Protein AF-D5T595-F1 (afdb_monomer)

Organism: Leuconostoc kimchii (strain IMSNU 11154 / KCTC 2386 / IH25) (NCBI:txid762051)

Structure (mmCIF, N/CA/C/O backbone):
data_AF-D5T595-F1
#
_entry.id   AF-D5T595-F1
#
loop_
_atom_site.group_PDB
_atom_site.id
_atom_site.type_symbol
_atom_site.label_atom_id
_atom_site.label_alt_id
_atom_site.label_comp_id
_atom_site.label_asym_id
_atom_site.label_entity_id
_atom_site.label_seq_id
_atom_site.pdbx_PDB_ins_code
_atom_site.Cartn_x
_atom_site.Cartn_y
_atom_site.Cartn_z
_atom_site.occupancy
_atom_site.B_iso_or_equiv
_atom_site.auth_seq_id
_atom_site.auth_comp_id
_atom_site.auth_asym_id
_atom_site.auth_atom_id
_atom_site.pdbx_PDB_model_num
ATOM 1 N N . MET A 1 1 ? 3.412 -6.897 -12.393 1.00 92.44 1 MET A N 1
ATOM 2 C CA . MET A 1 1 ? 2.866 -5.524 -12.384 1.00 92.44 1 MET A CA 1
ATOM 3 C C . MET A 1 1 ? 2.071 -5.249 -11.108 1.00 92.44 1 MET A C 1
ATOM 5 O O . MET A 1 1 ? 2.656 -4.650 -10.224 1.00 92.44 1 MET A O 1
ATOM 9 N N . TYR A 1 2 ? 0.830 -5.738 -10.934 1.00 97.31 2 TYR A N 1
ATOM 10 C CA . TYR A 1 2 ? -0.011 -5.369 -9.772 1.00 97.31 2 TYR A CA 1
ATOM 11 C C . TYR A 1 2 ? 0.643 -5.654 -8.405 1.00 97.31 2 TYR A C 1
ATOM 13 O O . TYR A 1 2 ? 0.833 -4.734 -7.618 1.00 97.31 2 TYR A O 1
ATOM 21 N N . TYR A 1 3 ? 1.091 -6.890 -8.158 1.00 97.12 3 TYR A N 1
ATOM 22 C CA . TYR A 1 3 ? 1.728 -7.246 -6.880 1.00 97.12 3 TYR A CA 1
ATOM 23 C C . TYR A 1 3 ? 3.085 -6.573 -6.655 1.00 97.12 3 TYR A C 1
ATOM 25 O O . TYR A 1 3 ? 3.414 -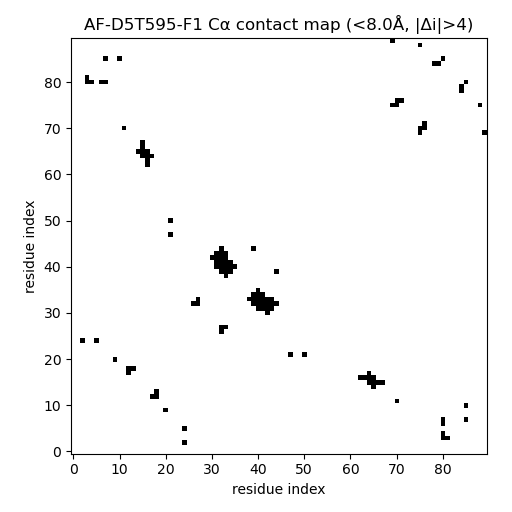6.215 -5.536 1.00 97.12 3 TYR A O 1
ATOM 33 N N . GLN A 1 4 ? 3.830 -6.285 -7.722 1.00 97.69 4 GLN A N 1
ATOM 34 C CA . GLN A 1 4 ? 5.073 -5.520 -7.599 1.00 97.69 4 GLN A CA 1
ATOM 35 C C . GLN A 1 4 ? 4.794 -4.067 -7.177 1.00 97.69 4 GLN A C 1
ATOM 37 O O . GLN A 1 4 ? 5.548 -3.490 -6.399 1.00 97.69 4 GLN A O 1
ATOM 42 N N . SER A 1 5 ? 3.691 -3.471 -7.640 1.00 98.00 5 SER A N 1
ATOM 43 C CA . SER A 1 5 ? 3.245 -2.160 -7.157 1.00 98.00 5 SER A CA 1
ATOM 44 C C . SER A 1 5 ? 2.819 -2.209 -5.686 1.00 98.00 5 SER A C 1
ATOM 46 O O . SER A 1 5 ? 3.141 -1.291 -4.934 1.00 98.00 5 SER A O 1
ATOM 48 N N . VAL A 1 6 ? 2.154 -3.288 -5.254 1.00 98.50 6 VAL A N 1
ATOM 49 C CA . VAL A 1 6 ? 1.825 -3.529 -3.836 1.00 98.50 6 VAL A CA 1
ATOM 50 C C . VAL A 1 6 ? 3.101 -3.610 -2.994 1.00 98.50 6 VAL A C 1
ATOM 52 O O . VAL A 1 6 ? 3.215 -2.911 -1.988 1.00 98.50 6 VAL A O 1
ATOM 55 N N . ASP A 1 7 ? 4.099 -4.375 -3.440 1.00 98.38 7 ASP A N 1
ATOM 56 C CA . ASP A 1 7 ? 5.399 -4.483 -2.769 1.00 98.38 7 ASP A CA 1
ATOM 57 C C . ASP A 1 7 ? 6.127 -3.134 -2.702 1.00 98.38 7 ASP A C 1
ATOM 59 O O . ASP A 1 7 ? 6.704 -2.796 -1.667 1.00 98.38 7 ASP A O 1
ATOM 63 N N . LYS A 1 8 ? 6.044 -2.317 -3.762 1.00 98.56 8 LYS A N 1
ATOM 64 C CA . LYS A 1 8 ? 6.601 -0.954 -3.792 1.00 98.56 8 LYS A CA 1
ATOM 65 C C . LYS A 1 8 ? 5.985 -0.071 -2.704 1.00 98.56 8 LYS A C 1
ATOM 67 O O . LYS A 1 8 ? 6.711 0.553 -1.933 1.00 98.56 8 LYS A O 1
ATOM 72 N N . VAL A 1 9 ? 4.655 -0.059 -2.594 1.00 98.56 9 VAL A N 1
ATOM 73 C CA . VAL A 1 9 ? 3.941 0.701 -1.553 1.00 98.56 9 VAL A CA 1
ATOM 74 C C . VAL A 1 9 ? 4.302 0.181 -0.156 1.00 98.56 9 VAL A C 1
ATOM 76 O O . VAL A 1 9 ? 4.632 0.967 0.732 1.00 98.56 9 VAL A O 1
ATOM 79 N N . LYS A 1 10 ? 4.322 -1.143 0.041 1.00 98.56 10 LYS A N 1
ATOM 80 C CA . LYS A 1 10 ? 4.676 -1.764 1.330 1.00 98.56 10 LYS A CA 1
ATOM 81 C C . LYS A 1 10 ? 6.117 -1.477 1.740 1.00 98.56 10 LYS A C 1
ATOM 83 O O . LYS A 1 10 ? 6.356 -1.216 2.917 1.00 98.56 10 LYS A O 1
ATOM 88 N N . LYS A 1 11 ? 7.067 -1.463 0.800 1.00 98.00 11 LYS A N 1
ATOM 89 C CA . LYS A 1 11 ? 8.460 -1.060 1.048 1.00 98.00 11 LYS A CA 1
ATOM 90 C C . LYS A 1 11 ? 8.526 0.373 1.580 1.00 98.00 11 LYS A C 1
ATOM 92 O O . LYS A 1 11 ? 9.164 0.589 2.607 1.00 98.00 11 LYS A O 1
ATOM 97 N N . GLN A 1 12 ? 7.831 1.317 0.938 1.00 98.56 12 GLN A N 1
ATOM 98 C CA . GLN A 1 12 ? 7.810 2.719 1.369 1.00 98.56 12 GLN A CA 1
ATOM 99 C C . GLN A 1 12 ? 7.213 2.909 2.764 1.00 98.56 12 GLN A C 1
ATOM 101 O O . GLN A 1 12 ? 7.722 3.706 3.554 1.00 98.56 12 GLN A O 1
ATOM 106 N N . LEU A 1 13 ? 6.142 2.182 3.074 1.00 98.44 13 LEU A N 1
ATOM 107 C CA . LEU A 1 13 ? 5.491 2.238 4.380 1.00 98.44 13 LEU A CA 1
ATOM 108 C C . LEU A 1 13 ? 6.377 1.620 5.472 1.00 98.44 13 LEU A C 1
ATOM 110 O O . LEU A 1 13 ? 6.753 2.289 6.438 1.00 98.44 13 LEU A O 1
ATOM 114 N N . THR A 1 14 ? 6.764 0.358 5.296 1.00 97.44 14 THR A N 1
ATOM 115 C CA . THR A 1 14 ? 7.458 -0.413 6.339 1.00 97.44 14 THR A CA 1
ATOM 116 C C . THR A 1 14 ? 8.868 0.105 6.616 1.00 97.44 14 THR A C 1
ATOM 118 O O . THR A 1 14 ? 9.283 0.122 7.774 1.00 97.44 14 THR A O 1
ATOM 121 N N . SER A 1 15 ? 9.590 0.634 5.616 1.00 97.19 15 SER A N 1
ATOM 122 C CA . SER A 1 15 ? 10.925 1.210 5.850 1.00 97.19 15 SER A CA 1
ATOM 123 C C . SER A 1 15 ? 10.902 2.478 6.709 1.00 97.19 15 SER A C 1
ATOM 125 O O . SER A 1 15 ? 11.949 2.888 7.198 1.00 97.19 15 SER A O 1
ATOM 127 N N . GLN A 1 16 ? 9.742 3.125 6.852 1.00 97.88 16 GLN A N 1
ATOM 128 C CA . GLN A 1 16 ? 9.576 4.363 7.618 1.00 97.88 16 GLN A CA 1
ATOM 129 C C . GLN A 1 16 ? 8.831 4.144 8.942 1.00 97.88 16 GLN A C 1
ATOM 131 O O . GLN A 1 16 ? 8.598 5.105 9.671 1.00 97.88 16 GLN A O 1
ATOM 136 N N . GLY A 1 17 ? 8.477 2.896 9.272 1.00 97.06 17 GLY A N 1
ATOM 137 C CA . GLY A 1 17 ? 7.787 2.525 10.512 1.00 97.06 17 GLY A CA 1
ATOM 138 C C . GLY A 1 17 ? 6.271 2.334 10.386 1.00 97.06 17 GLY A C 1
ATOM 139 O O . GLY A 1 17 ? 5.628 1.977 11.370 1.00 97.06 17 GLY A O 1
ATOM 140 N N . PHE A 1 18 ? 5.678 2.506 9.199 1.00 97.50 18 PHE A N 1
ATOM 141 C CA . PHE A 1 18 ? 4.251 2.247 8.972 1.00 97.50 18 PHE A CA 1
ATOM 142 C C . PHE A 1 18 ? 4.002 0.742 8.775 1.00 97.50 18 PHE A C 1
ATOM 144 O O . PHE A 1 18 ? 3.910 0.249 7.652 1.00 97.50 18 PHE A O 1
ATOM 151 N N . ASN A 1 19 ? 3.917 0.000 9.883 1.00 96.00 19 ASN A N 1
ATOM 152 C CA . ASN A 1 19 ? 3.860 -1.470 9.873 1.00 96.00 19 ASN A CA 1
ATOM 153 C C . ASN A 1 19 ? 2.440 -2.062 9.962 1.00 96.00 19 ASN A C 1
ATOM 155 O O . ASN A 1 19 ? 2.260 -3.264 9.773 1.00 96.00 19 ASN A O 1
ATOM 159 N N . HIS A 1 20 ? 1.421 -1.244 10.229 1.00 95.75 20 HIS A N 1
ATOM 160 C CA . HIS A 1 20 ? 0.028 -1.692 10.314 1.00 95.75 20 HIS A CA 1
ATOM 161 C C . HIS A 1 20 ? -0.639 -1.670 8.930 1.00 95.75 20 HIS A C 1
ATOM 163 O O . HIS A 1 20 ? -1.320 -0.711 8.577 1.00 95.75 20 HIS A O 1
ATOM 169 N N . ILE A 1 21 ? -0.424 -2.725 8.136 1.00 97.88 21 ILE A N 1
ATOM 170 C CA . ILE A 1 21 ? -0.939 -2.843 6.763 1.00 97.88 21 ILE A CA 1
ATOM 171 C C . ILE A 1 21 ? -1.859 -4.065 6.656 1.00 97.88 21 ILE A C 1
ATOM 173 O O . ILE A 1 21 ? -1.396 -5.202 6.735 1.00 97.88 21 ILE A O 1
ATOM 177 N N . ALA A 1 22 ? -3.153 -3.833 6.427 1.00 98.06 22 ALA A N 1
ATOM 178 C CA . ALA A 1 22 ? -4.089 -4.872 6.002 1.00 98.06 22 ALA A CA 1
ATOM 179 C C . ALA A 1 22 ? -4.022 -5.016 4.471 1.00 98.06 22 ALA A C 1
ATOM 181 O O . ALA A 1 22 ? -4.631 -4.243 3.733 1.00 98.06 22 ALA A O 1
ATOM 182 N N . ASP A 1 23 ? -3.228 -5.971 3.990 1.00 98.38 23 ASP A N 1
ATOM 183 C CA . ASP A 1 23 ? -3.028 -6.212 2.558 1.00 98.38 23 ASP A CA 1
ATOM 184 C C . ASP A 1 23 ? -4.102 -7.158 1.999 1.00 98.38 23 ASP A C 1
ATOM 186 O O . ASP A 1 23 ? -4.052 -8.372 2.198 1.00 98.38 23 ASP A O 1
ATOM 190 N N . LEU A 1 24 ? -5.075 -6.587 1.284 1.00 98.19 24 LEU A N 1
ATOM 191 C CA . LEU A 1 24 ? -6.190 -7.313 0.660 1.00 98.19 24 LEU A CA 1
ATOM 192 C C . LEU A 1 24 ? -5.991 -7.520 -0.855 1.00 98.19 24 LEU A C 1
ATOM 194 O O . LEU A 1 24 ? -6.899 -7.979 -1.547 1.00 98.19 24 LEU A O 1
ATOM 198 N N . SER A 1 25 ? -4.807 -7.205 -1.393 1.00 98.12 25 SER A N 1
ATOM 199 C CA . SER A 1 25 ? -4.531 -7.186 -2.841 1.00 98.12 25 SER A CA 1
ATOM 200 C C . SER A 1 25 ? -4.694 -8.545 -3.542 1.00 98.12 25 SER A C 1
ATOM 202 O O . SER A 1 25 ? -4.904 -8.609 -4.754 1.00 98.12 25 SER A O 1
ATOM 204 N N . HIS A 1 26 ? -4.637 -9.645 -2.790 1.00 97.81 26 HIS A N 1
ATOM 205 C CA . HIS A 1 26 ? -4.817 -11.010 -3.291 1.00 97.81 26 HIS A CA 1
ATOM 206 C C . HIS A 1 26 ? -6.257 -11.539 -3.166 1.00 97.81 26 HIS A C 1
ATOM 208 O O . HIS A 1 26 ? -6.500 -12.698 -3.490 1.00 97.81 26 HIS A O 1
ATOM 214 N N . GLN A 1 27 ? -7.212 -10.722 -2.709 1.00 97.50 27 GLN A N 1
ATOM 215 C CA . GLN A 1 27 ? -8.587 -11.163 -2.421 1.00 97.50 27 GLN A CA 1
ATOM 216 C C . GLN A 1 27 ? -9.605 -10.782 -3.509 1.00 97.50 27 GLN A C 1
ATOM 218 O O . GLN A 1 27 ? -10.787 -11.093 -3.390 1.00 97.50 27 GLN A O 1
ATOM 223 N N . GLY A 1 28 ? -9.160 -10.181 -4.619 1.00 94.69 28 GLY A N 1
ATOM 224 C CA . GLY A 1 28 ? -10.043 -9.742 -5.709 1.00 94.69 28 GLY A CA 1
ATOM 225 C C . GLY A 1 28 ? -10.800 -10.863 -6.441 1.00 94.69 28 GLY A C 1
ATOM 226 O O . GLY A 1 28 ? -11.766 -10.582 -7.140 1.00 94.69 28 GLY A O 1
ATOM 227 N N . ASN A 1 29 ? -10.394 -12.128 -6.283 1.00 95.44 29 ASN A N 1
ATOM 228 C CA . ASN A 1 29 ? -11.086 -13.292 -6.853 1.00 95.44 29 ASN A CA 1
ATOM 229 C C . ASN A 1 29 ? -12.152 -13.896 -5.919 1.00 95.44 29 ASN A C 1
ATOM 231 O O . ASN A 1 29 ? -12.782 -14.890 -6.279 1.00 95.44 29 ASN A O 1
ATOM 235 N N . GLN A 1 30 ? -12.330 -13.348 -4.716 1.00 97.88 30 GLN A N 1
ATOM 236 C CA . GLN A 1 30 ? -13.312 -13.843 -3.762 1.00 97.88 30 GLN A CA 1
ATOM 237 C C . GLN A 1 30 ? -14.710 -13.313 -4.108 1.00 97.88 30 GLN A C 1
ATOM 239 O O . GLN A 1 30 ? -14.902 -12.126 -4.383 1.00 97.88 30 GLN A O 1
ATOM 244 N N . ASN A 1 31 ? -15.712 -14.195 -4.069 1.00 98.06 31 ASN A N 1
ATOM 245 C CA . ASN A 1 31 ? -17.095 -13.823 -4.364 1.00 98.06 31 ASN A CA 1
ATOM 246 C C . ASN A 1 31 ? -17.569 -12.688 -3.446 1.00 98.06 31 ASN A C 1
ATOM 248 O O . ASN A 1 31 ? -17.403 -12.756 -2.225 1.00 98.06 31 ASN A O 1
ATOM 252 N N . TYR A 1 32 ? -18.187 -11.665 -4.045 1.00 98.06 32 TYR A N 1
ATOM 253 C CA . TYR A 1 32 ? -18.747 -10.490 -3.360 1.00 98.06 32 TYR A CA 1
ATOM 254 C C . TYR A 1 32 ? -17.728 -9.663 -2.558 1.00 98.06 32 TYR A C 1
ATOM 256 O O . TYR A 1 32 ? -18.116 -8.841 -1.726 1.00 98.06 32 TYR A O 1
ATOM 264 N N . PHE A 1 33 ? -16.427 -9.881 -2.778 1.00 98.62 33 PHE A N 1
ATOM 265 C CA . PHE A 1 33 ? -15.365 -9.144 -2.097 1.00 98.62 33 PHE A CA 1
ATOM 266 C C . PHE A 1 33 ? -15.212 -7.728 -2.642 1.00 98.62 33 PHE A C 1
ATOM 268 O O . PHE A 1 33 ? -15.030 -6.781 -1.880 1.00 98.62 33 PHE A O 1
ATOM 275 N N . MET A 1 34 ? -15.363 -7.583 -3.955 1.00 98.44 34 MET A N 1
ATOM 276 C CA . MET A 1 34 ? -15.376 -6.304 -4.651 1.00 98.44 34 MET A CA 1
ATOM 277 C C . MET A 1 34 ? -16.816 -5.924 -5.009 1.00 98.44 34 MET A C 1
ATOM 279 O O . MET A 1 34 ? -17.622 -6.789 -5.357 1.00 98.44 34 MET A O 1
ATOM 283 N N . GLN A 1 35 ? -17.137 -4.636 -4.907 1.00 98.12 35 GLN A N 1
ATOM 284 C CA . GLN A 1 35 ? -18.412 -4.070 -5.356 1.00 98.12 35 GLN A CA 1
ATOM 285 C C . GLN A 1 35 ? -18.446 -3.985 -6.884 1.00 98.12 35 GLN A C 1
ATOM 287 O O . GLN A 1 35 ? -19.472 -4.225 -7.516 1.00 98.12 35 GLN A O 1
ATOM 292 N N . ASP A 1 36 ? -17.305 -3.617 -7.458 1.00 97.38 36 ASP A N 1
ATOM 293 C CA . ASP A 1 36 ? -17.075 -3.429 -8.882 1.00 97.38 36 ASP A CA 1
ATOM 294 C C . ASP A 1 36 ? -15.614 -3.777 -9.216 1.00 97.38 36 ASP A C 1
ATOM 296 O O . ASP A 1 36 ? -14.973 -4.561 -8.520 1.00 97.38 36 ASP A O 1
ATOM 300 N N . THR A 1 37 ? -15.068 -3.230 -10.299 1.00 97.50 37 THR A N 1
ATOM 301 C CA . THR A 1 37 ? -13.718 -3.550 -10.772 1.00 97.50 37 THR A CA 1
ATOM 302 C C . THR A 1 37 ? -12.587 -3.138 -9.826 1.00 97.50 37 THR A C 1
ATOM 304 O O . THR A 1 37 ? -11.493 -3.683 -9.959 1.00 97.50 37 THR A O 1
ATOM 307 N N . ILE A 1 38 ? -12.796 -2.169 -8.924 1.00 97.69 38 ILE A N 1
ATOM 308 C CA . ILE A 1 38 ? -11.715 -1.605 -8.090 1.00 97.69 38 ILE A CA 1
ATOM 309 C C . ILE A 1 38 ? -12.114 -1.286 -6.642 1.00 97.69 38 ILE A C 1
ATOM 311 O O . ILE A 1 38 ? -11.226 -1.158 -5.800 1.00 97.69 38 ILE A O 1
ATOM 315 N N . HIS A 1 39 ? -13.405 -1.172 -6.319 1.00 98.50 39 HIS A N 1
ATOM 316 C CA . HIS A 1 39 ? -13.859 -0.834 -4.967 1.00 98.50 39 HIS A CA 1
ATOM 317 C C . HIS A 1 39 ? -14.190 -2.081 -4.136 1.00 98.50 39 HIS A C 1
ATOM 319 O O . HIS A 1 39 ? -14.815 -3.022 -4.630 1.00 98.50 39 HIS A O 1
ATOM 325 N N . LEU A 1 40 ? -13.826 -2.070 -2.847 1.00 98.44 40 LEU A N 1
ATOM 326 C CA . LEU A 1 40 ? -14.271 -3.084 -1.883 1.00 98.44 40 LEU A CA 1
ATOM 327 C C . LEU A 1 40 ? -15.806 -3.108 -1.798 1.00 98.44 40 LEU A C 1
ATOM 329 O O . LEU A 1 40 ? -16.455 -2.065 -1.717 1.00 98.44 40 LEU A O 1
ATOM 333 N N . GLY A 1 41 ? -16.369 -4.313 -1.810 1.00 98.00 41 GLY A N 1
ATOM 334 C CA . GLY A 1 41 ? -17.798 -4.589 -1.680 1.00 98.00 41 GLY A CA 1
ATOM 335 C C . GLY A 1 41 ? -18.129 -5.278 -0.365 1.00 98.00 41 GLY A C 1
ATOM 336 O O . GLY A 1 41 ? -17.401 -5.150 0.615 1.00 98.00 41 GLY A O 1
ATOM 337 N N . TRP A 1 42 ? -19.240 -6.011 -0.336 1.00 97.81 42 TRP A N 1
ATOM 338 C CA . TRP A 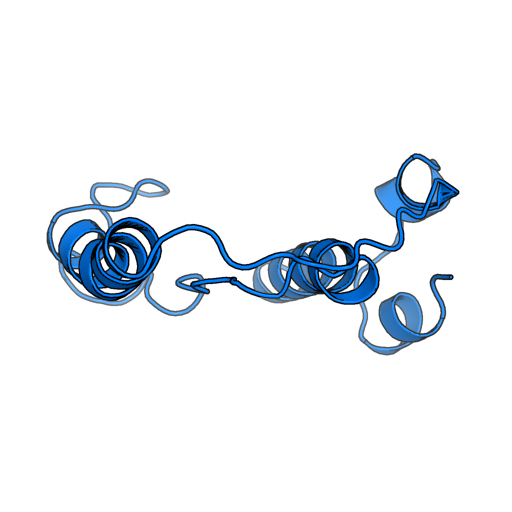1 42 ? -19.816 -6.570 0.891 1.00 97.81 42 TRP A CA 1
ATOM 339 C C . TRP A 1 42 ? -18.827 -7.394 1.722 1.00 97.81 42 TRP A C 1
ATOM 341 O O . TRP A 1 42 ? -18.532 -7.034 2.861 1.00 97.81 42 TRP A O 1
ATOM 351 N N . ASN A 1 43 ? -18.270 -8.466 1.153 1.00 98.50 43 ASN A N 1
ATOM 352 C CA . ASN A 1 43 ? -17.324 -9.320 1.876 1.00 98.50 43 ASN A CA 1
ATOM 353 C C . ASN A 1 43 ? -15.979 -8.611 2.102 1.00 98.50 43 ASN A C 1
ATOM 355 O O . ASN A 1 43 ? -15.317 -8.868 3.105 1.00 98.50 43 ASN A O 1
ATOM 359 N N . GLY A 1 44 ? -15.610 -7.677 1.218 1.00 98.62 44 GLY A N 1
ATOM 360 C CA . GLY A 1 44 ? -14.406 -6.860 1.358 1.00 98.62 44 GLY A CA 1
ATOM 361 C C . GLY A 1 44 ? -14.459 -5.936 2.571 1.00 98.62 44 GLY A C 1
ATOM 362 O O . GLY A 1 44 ? -13.494 -5.856 3.327 1.00 98.62 44 GLY A O 1
ATOM 363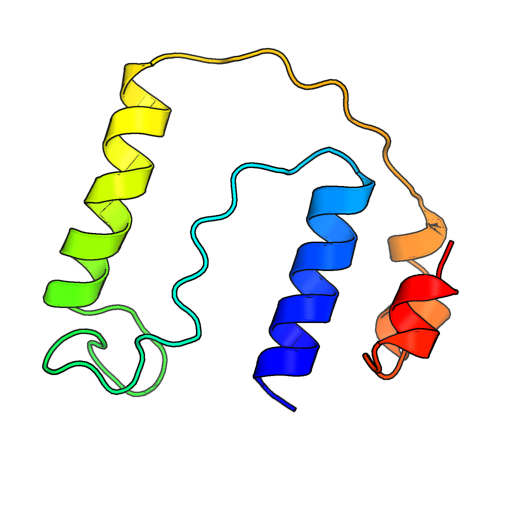 N N . TRP A 1 45 ? -15.605 -5.296 2.819 1.00 98.75 45 TRP A N 1
ATOM 364 C CA . TRP A 1 45 ? -15.818 -4.473 4.010 1.00 98.75 45 TRP A CA 1
ATOM 365 C C . TRP A 1 45 ? -15.819 -5.295 5.297 1.00 98.75 45 TRP A C 1
ATOM 367 O O . TRP A 1 45 ? -15.262 -4.843 6.293 1.00 98.75 45 TRP A O 1
ATOM 377 N N . VAL A 1 46 ? -16.366 -6.517 5.278 1.00 98.44 46 VAL A N 1
ATOM 378 C CA . VAL A 1 46 ? -16.273 -7.427 6.433 1.00 98.44 46 VAL A CA 1
ATOM 379 C C . VAL A 1 46 ? -14.815 -7.799 6.723 1.00 98.44 46 VAL A C 1
ATOM 381 O O . VAL A 1 46 ? -14.399 -7.755 7.878 1.00 98.44 46 VAL A O 1
ATOM 384 N N . ALA A 1 47 ? -14.016 -8.120 5.700 1.00 98.50 47 ALA A N 1
ATOM 385 C CA . ALA A 1 47 ? -12.591 -8.410 5.871 1.00 98.50 47 ALA A CA 1
ATOM 386 C C . ALA A 1 47 ? -11.803 -7.187 6.376 1.00 98.50 47 ALA A C 1
ATOM 388 O O . ALA A 1 47 ? -10.968 -7.313 7.268 1.00 98.50 47 ALA A O 1
ATOM 389 N N . ALA A 1 48 ? -12.098 -5.990 5.861 1.00 98.44 48 ALA A N 1
ATOM 390 C CA . ALA A 1 48 ? -11.488 -4.754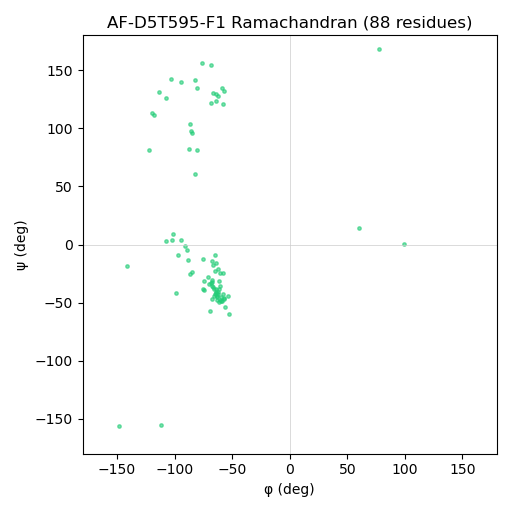 6.342 1.00 98.44 48 ALA A CA 1
ATOM 391 C C . ALA A 1 48 ? -11.835 -4.474 7.817 1.00 98.44 48 ALA A C 1
AT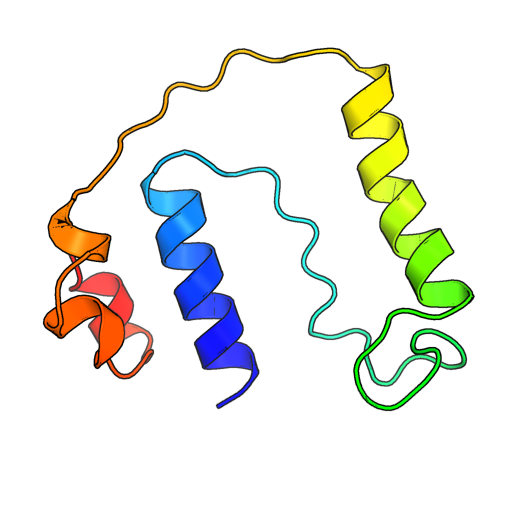OM 393 O O . ALA A 1 48 ? -10.946 -4.127 8.598 1.00 98.44 48 ALA A O 1
ATOM 394 N N . ASP A 1 49 ? -13.093 -4.675 8.230 1.00 98.44 49 ASP A N 1
ATOM 395 C CA . ASP A 1 49 ? -13.543 -4.461 9.615 1.00 98.44 49 ASP A CA 1
ATOM 396 C C . ASP A 1 49 ? -12.799 -5.353 10.621 1.00 98.44 49 ASP A C 1
ATOM 398 O O . ASP A 1 49 ? -12.443 -4.891 11.707 1.00 98.44 49 ASP A O 1
ATOM 402 N N . GLN A 1 50 ? -12.453 -6.589 10.237 1.00 97.75 50 GLN A N 1
ATOM 403 C CA . GLN A 1 50 ? -11.644 -7.493 11.068 1.00 97.75 50 GLN A CA 1
ATOM 404 C C . GLN A 1 50 ? -10.270 -6.909 11.437 1.00 97.75 50 GLN A C 1
ATOM 406 O O . GLN A 1 50 ? -9.713 -7.286 12.467 1.00 97.75 50 GLN A O 1
ATOM 411 N N . HIS A 1 51 ? -9.738 -5.971 10.646 1.00 97.50 51 HIS A N 1
ATOM 412 C CA . HIS A 1 51 ? -8.494 -5.255 10.939 1.00 97.50 51 HIS A CA 1
ATOM 413 C C . HIS A 1 51 ? -8.733 -3.865 11.544 1.00 97.50 51 HIS A C 1
ATOM 415 O O . HIS A 1 51 ? -8.051 -3.478 12.495 1.00 97.50 51 HIS A O 1
ATOM 421 N N . ILE A 1 52 ? -9.711 -3.117 11.023 1.00 97.19 52 ILE A N 1
ATOM 422 C CA . ILE A 1 52 ? -10.000 -1.737 11.439 1.00 97.19 52 ILE A CA 1
ATOM 423 C C . ILE A 1 52 ? -10.529 -1.696 12.872 1.00 97.19 52 ILE A C 1
ATOM 425 O O . ILE A 1 52 ? -10.058 -0.897 13.682 1.00 97.19 52 ILE A O 1
ATOM 429 N N . LYS A 1 53 ? -11.491 -2.558 13.215 1.00 97.50 53 LYS A N 1
ATOM 430 C CA . LYS A 1 53 ? -12.125 -2.529 14.534 1.00 97.50 53 LYS A CA 1
ATOM 431 C C . LYS A 1 53 ? -11.119 -2.782 15.665 1.00 97.50 53 LYS A C 1
ATOM 433 O O . LYS A 1 53 ? -11.096 -1.972 16.595 1.00 97.50 53 LYS A O 1
ATOM 438 N N . PRO A 1 54 ? -10.255 -3.819 15.627 1.00 95.56 54 PRO A N 1
ATOM 439 C CA . PRO A 1 54 ? -9.201 -3.975 16.629 1.00 95.56 54 PRO A CA 1
ATOM 440 C C . PRO A 1 54 ? -8.255 -2.774 16.692 1.00 95.56 54 PRO A C 1
ATOM 442 O O . PRO A 1 54 ? -7.960 -2.305 17.787 1.00 95.56 54 PRO A O 1
ATOM 445 N N . PHE A 1 55 ? -7.845 -2.227 15.542 1.00 95.06 55 PHE A N 1
ATOM 446 C CA . PHE A 1 55 ? -6.947 -1.071 15.490 1.00 95.06 55 PHE A CA 1
ATOM 447 C C . PHE A 1 55 ? -7.535 0.160 16.199 1.00 95.06 55 PHE A C 1
ATOM 449 O O . PHE A 1 55 ? -6.857 0.793 17.004 1.00 95.06 55 PHE A O 1
ATOM 456 N N . LEU A 1 56 ? -8.813 0.473 15.962 1.00 95.44 56 LEU A N 1
ATOM 457 C CA . LEU A 1 56 ? -9.477 1.620 16.593 1.00 95.44 56 LEU A CA 1
ATOM 458 C C . LEU A 1 56 ? -9.810 1.385 18.074 1.00 95.44 56 LEU A C 1
ATOM 460 O O . LEU A 1 56 ? -9.827 2.333 18.856 1.00 95.44 56 LEU A O 1
ATOM 464 N N . THR A 1 57 ? -10.087 0.140 18.471 1.00 96.06 57 THR A N 1
ATOM 465 C CA . THR A 1 57 ? -10.523 -0.185 19.844 1.00 96.06 57 THR A CA 1
ATOM 466 C C . THR A 1 57 ? -9.370 -0.409 20.820 1.00 96.06 57 THR A C 1
ATOM 468 O O . THR A 1 57 ? -9.547 -0.189 22.014 1.00 96.06 57 THR A O 1
ATOM 471 N N . GLN A 1 58 ? -8.185 -0.803 20.341 1.00 91.69 58 GLN A N 1
ATOM 472 C CA . GLN A 1 58 ? -6.986 -0.985 21.173 1.00 91.69 58 GLN A CA 1
ATOM 473 C C . GLN A 1 58 ? -6.328 0.338 21.603 1.00 91.69 58 GLN A C 1
ATOM 475 O O . GLN A 1 58 ? -5.482 0.339 22.498 1.00 91.69 58 GLN A O 1
ATOM 480 N N . GLY A 1 59 ? -6.730 1.464 21.005 1.00 85.38 59 GLY A N 1
ATOM 481 C CA . GLY A 1 59 ? -6.159 2.779 21.287 1.00 85.38 59 GLY A CA 1
ATOM 482 C C . GLY A 1 59 ? -4.798 3.007 20.620 1.00 85.38 59 GLY A C 1
ATOM 483 O O . GLY A 1 59 ? -4.173 2.098 20.075 1.00 85.38 59 GLY A O 1
ATOM 484 N N . TYR A 1 60 ? -4.340 4.260 20.644 1.00 86.56 60 TYR A N 1
ATOM 485 C CA . TYR A 1 60 ? -3.099 4.671 19.986 1.00 86.56 60 TYR A CA 1
ATOM 486 C C . TYR A 1 60 ? -1.866 3.994 20.601 1.00 86.56 60 TYR A C 1
ATOM 488 O O . TYR A 1 60 ? -1.647 4.077 21.809 1.00 86.56 60 TYR A O 1
ATOM 496 N N . GLN A 1 61 ? -1.030 3.397 19.748 1.00 87.12 61 GLN A N 1
ATOM 497 C CA . GLN A 1 61 ? 0.294 2.897 20.112 1.00 87.12 61 GLN A CA 1
ATOM 498 C C . GLN A 1 61 ? 1.371 3.817 19.514 1.00 87.12 61 GLN A C 1
ATOM 500 O O . GLN A 1 61 ? 1.359 4.057 18.301 1.00 87.12 61 GLN A O 1
ATOM 505 N N . PRO A 1 62 ? 2.305 4.351 20.324 1.00 90.56 62 PRO A N 1
ATOM 506 C CA . PRO A 1 62 ? 3.367 5.204 19.814 1.00 90.56 62 PRO A CA 1
ATOM 507 C C . PRO A 1 62 ? 4.251 4.427 18.838 1.00 90.56 62 PRO A C 1
ATOM 509 O O . PRO A 1 62 ? 4.760 3.354 19.152 1.00 90.56 62 PRO A O 1
ATOM 512 N N . THR A 1 63 ? 4.443 4.995 17.652 1.00 93.19 63 THR A N 1
ATOM 513 C CA . THR A 1 63 ? 5.289 4.422 16.603 1.00 93.19 63 THR A CA 1
ATOM 514 C C . THR A 1 63 ? 6.491 5.329 16.378 1.00 93.19 63 THR A C 1
ATOM 516 O O . THR A 1 63 ? 6.341 6.542 16.240 1.00 93.19 63 THR A O 1
ATOM 519 N N . ASN A 1 64 ? 7.690 4.746 16.349 1.00 95.19 64 ASN A N 1
ATOM 520 C CA . ASN A 1 64 ? 8.910 5.482 16.035 1.00 95.19 64 ASN A CA 1
ATOM 521 C C . ASN A 1 64 ? 9.115 5.535 14.514 1.00 95.19 64 ASN A C 1
ATOM 523 O O . ASN A 1 64 ? 9.596 4.572 13.909 1.00 95.19 64 ASN A O 1
ATOM 527 N N . TYR A 1 65 ? 8.713 6.647 13.904 1.00 97.69 65 TYR A N 1
ATOM 528 C CA . TYR A 1 65 ? 8.835 6.852 12.465 1.00 97.69 65 TYR A CA 1
ATOM 529 C C . TYR A 1 65 ? 10.236 7.322 12.069 1.00 97.69 65 TYR A C 1
ATOM 531 O O . TYR A 1 65 ? 10.828 8.178 12.721 1.00 97.69 65 TYR A O 1
ATOM 539 N N . HIS A 1 66 ? 10.720 6.815 10.937 1.00 97.06 66 HIS A N 1
ATOM 540 C CA . HIS A 1 66 ? 11.987 7.220 10.327 1.00 97.06 66 HIS A CA 1
ATOM 541 C C . HIS A 1 66 ? 11.703 7.710 8.911 1.00 97.06 66 HIS A C 1
ATOM 543 O O . HIS A 1 66 ? 11.806 6.958 7.943 1.00 97.06 66 HIS A O 1
ATOM 549 N N . ILE A 1 67 ? 11.259 8.961 8.805 1.00 97.94 67 ILE A N 1
ATOM 550 C CA . ILE A 1 67 ? 10.877 9.545 7.519 1.00 97.94 67 ILE A CA 1
ATOM 551 C C . ILE A 1 67 ? 12.106 9.682 6.623 1.00 97.94 67 ILE A C 1
ATOM 553 O O . ILE A 1 67 ? 13.133 10.221 7.038 1.00 97.94 67 ILE A O 1
ATOM 557 N N . ASN A 1 68 ? 11.980 9.212 5.385 1.00 98.00 68 ASN A N 1
ATOM 558 C CA . ASN A 1 68 ? 13.031 9.281 4.382 1.00 98.00 68 ASN A CA 1
ATOM 559 C C . ASN A 1 68 ? 12.575 10.124 3.183 1.00 98.00 68 ASN A C 1
ATOM 561 O O . ASN A 1 68 ? 11.720 9.713 2.397 1.00 98.00 68 ASN A O 1
ATOM 565 N N . ASN A 1 69 ? 13.198 11.290 3.012 1.00 98.38 69 ASN A N 1
ATOM 566 C CA . ASN A 1 69 ? 12.873 12.222 1.932 1.00 98.38 69 ASN A CA 1
ATOM 567 C C . ASN A 1 69 ? 13.236 11.700 0.532 1.00 98.38 69 ASN A C 1
ATOM 569 O O . ASN A 1 69 ? 12.730 12.239 -0.451 1.00 98.38 69 ASN A O 1
ATOM 573 N N . ASN A 1 70 ? 14.036 10.634 0.410 1.00 98.12 70 ASN A N 1
ATOM 574 C CA . ASN A 1 70 ? 14.334 10.022 -0.887 1.00 98.12 70 ASN A CA 1
ATOM 575 C C . ASN A 1 70 ? 13.066 9.505 -1.583 1.00 98.12 70 ASN A C 1
ATOM 577 O O . ASN A 1 70 ? 13.014 9.480 -2.810 1.00 98.12 70 ASN A O 1
ATOM 581 N N . TYR A 1 71 ? 12.003 9.185 -0.837 1.00 98.38 71 TYR A N 1
ATOM 582 C CA . TYR A 1 71 ? 10.700 8.823 -1.404 1.00 98.38 71 TYR A CA 1
ATOM 583 C C . TYR A 1 71 ? 9.997 9.961 -2.171 1.00 98.38 71 TYR A C 1
ATOM 585 O O . TYR A 1 71 ? 9.000 9.710 -2.842 1.00 98.38 71 TYR A O 1
ATOM 59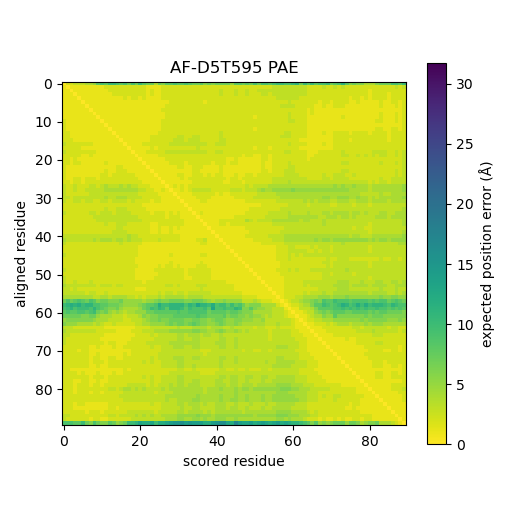3 N N . LEU A 1 72 ? 10.498 11.200 -2.107 1.00 98.38 72 LEU A N 1
ATOM 594 C CA . LEU A 1 72 ? 10.007 12.321 -2.920 1.00 98.38 72 LEU A CA 1
ATOM 595 C C . LEU A 1 72 ? 10.712 12.428 -4.283 1.00 98.38 72 LEU A C 1
ATOM 597 O O . LEU A 1 72 ? 10.244 13.159 -5.153 1.00 98.38 72 LEU A O 1
ATOM 601 N N . SER A 1 73 ? 11.828 11.720 -4.474 1.00 98.44 73 SER A N 1
ATOM 602 C CA . SER A 1 73 ? 12.655 11.805 -5.682 1.00 98.44 73 SER A CA 1
ATOM 603 C C . SER A 1 73 ? 11.970 11.229 -6.925 1.00 98.44 73 SER A C 1
ATOM 605 O O . SER A 1 73 ? 11.142 10.318 -6.838 1.00 98.44 73 SER A O 1
ATOM 607 N N . GLU A 1 74 ? 12.375 11.711 -8.101 1.00 98.50 74 GLU A N 1
ATOM 608 C CA . GLU A 1 74 ? 12.016 11.083 -9.378 1.00 98.50 74 GLU A CA 1
ATOM 609 C C . GLU A 1 74 ? 12.551 9.647 -9.475 1.00 98.50 74 GLU A C 1
ATOM 611 O O . GLU A 1 74 ? 11.886 8.792 -10.060 1.00 98.50 74 GLU A O 1
ATOM 616 N N . ASP A 1 75 ? 13.695 9.355 -8.843 1.00 98.12 75 ASP A N 1
ATOM 617 C CA . ASP A 1 75 ? 14.257 8.004 -8.763 1.00 98.12 75 ASP A CA 1
ATOM 618 C C . ASP A 1 75 ? 13.26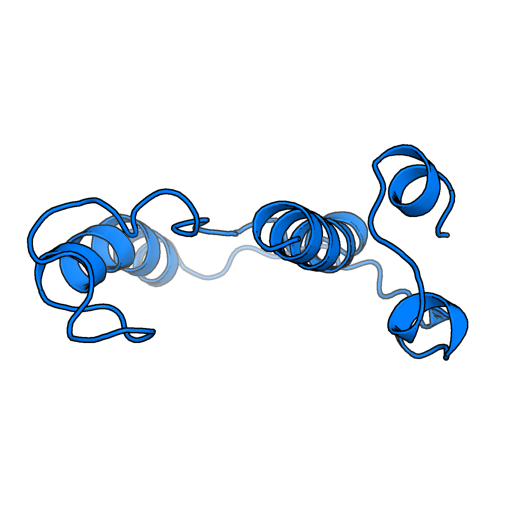1 7.035 -8.120 1.00 98.12 75 ASP A C 1
ATOM 620 O O . ASP A 1 75 ? 12.994 5.971 -8.676 1.00 98.12 75 ASP A O 1
ATOM 624 N N . TRP A 1 76 ? 12.641 7.408 -6.992 1.00 98.38 76 TRP A N 1
ATOM 625 C CA . TRP A 1 76 ? 11.592 6.592 -6.376 1.00 98.38 76 TRP A CA 1
ATOM 626 C C . TRP A 1 76 ? 10.374 6.445 -7.284 1.00 98.38 76 TRP A C 1
ATOM 628 O O . TRP A 1 76 ? 9.870 5.334 -7.473 1.00 98.38 76 TRP A O 1
ATOM 638 N N . GLN A 1 77 ? 9.891 7.556 -7.845 1.00 98.25 77 GLN A N 1
ATOM 639 C CA . GLN A 1 77 ? 8.687 7.581 -8.679 1.00 98.25 77 GLN A CA 1
ATOM 640 C C . GLN A 1 77 ? 8.837 6.624 -9.870 1.00 98.25 77 GLN A C 1
ATOM 642 O O . GLN A 1 77 ? 7.979 5.763 -10.086 1.00 98.25 77 GLN A O 1
ATOM 647 N N . ASN A 1 78 ? 9.988 6.681 -10.544 1.00 97.94 78 ASN A N 1
ATOM 648 C CA . ASN A 1 78 ? 10.294 5.916 -11.750 1.00 97.94 78 ASN A CA 1
ATOM 649 C C . ASN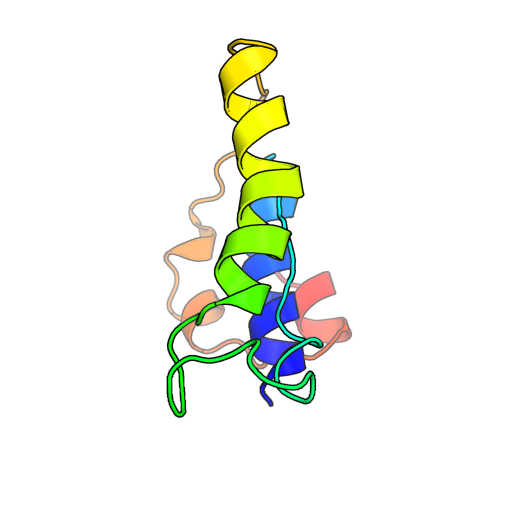 A 1 78 ? 10.929 4.537 -11.481 1.00 97.94 78 ASN A C 1
ATOM 651 O O . ASN A 1 78 ? 11.113 3.758 -12.417 1.00 97.94 78 ASN A O 1
ATOM 655 N N . LEU A 1 79 ? 11.230 4.189 -10.221 1.00 97.94 79 LEU A N 1
ATOM 656 C CA . LEU A 1 79 ? 11.822 2.898 -9.859 1.00 97.94 79 LEU A CA 1
ATOM 657 C C . LEU A 1 79 ? 10.937 1.727 -10.314 1.00 97.94 79 LEU A C 1
ATOM 659 O O . LEU A 1 79 ? 9.803 1.584 -9.840 1.00 97.94 79 LEU A O 1
ATOM 663 N N . MET A 1 80 ? 11.468 0.838 -11.158 1.00 97.56 80 MET A N 1
ATOM 664 C CA . MET A 1 80 ? 10.818 -0.444 -11.441 1.00 97.56 80 MET A CA 1
ATOM 665 C C . MET A 1 80 ? 10.862 -1.332 -10.188 1.00 97.56 80 MET A C 1
ATOM 667 O O . MET A 1 80 ? 11.962 -1.632 -9.721 1.00 97.56 80 MET A O 1
ATOM 671 N N . PRO A 1 81 ? 9.720 -1.795 -9.652 1.00 97.00 81 PRO A N 1
ATOM 672 C CA . PRO A 1 81 ? 9.678 -2.519 -8.383 1.00 97.00 81 PRO A CA 1
ATOM 673 C C . PRO A 1 81 ? 10.020 -4.008 -8.522 1.00 97.00 81 PRO A C 1
ATOM 675 O O . PRO A 1 81 ? 9.215 -4.890 -8.231 1.00 97.00 81 PRO A O 1
ATOM 678 N N . THR A 1 82 ? 11.229 -4.306 -8.992 1.00 97.12 82 THR A N 1
ATOM 679 C CA . THR A 1 82 ? 11.817 -5.639 -8.824 1.00 97.12 82 THR A CA 1
ATOM 680 C C . THR A 1 82 ? 12.319 -5.794 -7.390 1.00 97.12 82 THR A C 1
ATOM 682 O O . THR A 1 82 ? 12.626 -4.805 -6.721 1.00 97.12 82 THR A O 1
ATOM 685 N N . THR A 1 83 ? 12.428 -7.033 -6.910 1.00 95.38 83 THR A N 1
ATOM 686 C CA . THR A 1 83 ? 12.946 -7.326 -5.566 1.00 95.38 83 THR A CA 1
ATOM 687 C C . THR A 1 83 ? 14.315 -6.679 -5.329 1.00 95.38 83 THR A C 1
ATOM 689 O O . THR A 1 83 ? 14.508 -6.028 -4.304 1.00 95.38 83 THR A O 1
ATOM 692 N N . ASP A 1 84 ? 15.222 -6.769 -6.306 1.00 97.38 84 ASP A N 1
ATOM 693 C CA . ASP A 1 84 ? 16.570 -6.198 -6.209 1.00 97.38 84 ASP A CA 1
ATOM 694 C C . ASP A 1 84 ? 16.550 -4.667 -6.151 1.00 97.38 84 ASP A C 1
ATOM 696 O O . ASP A 1 84 ? 17.207 -4.068 -5.299 1.00 97.38 84 ASP A O 1
ATOM 700 N N . ASN A 1 85 ? 15.743 -4.018 -6.995 1.00 97.75 85 ASN A N 1
ATOM 701 C CA . ASN A 1 85 ? 15.635 -2.560 -7.013 1.00 97.75 85 ASN A CA 1
ATOM 702 C C . ASN A 1 85 ? 15.065 -2.020 -5.692 1.00 97.75 85 ASN A C 1
ATOM 704 O O . ASN A 1 85 ? 15.565 -1.031 -5.157 1.00 97.75 85 ASN A O 1
ATOM 708 N N . LEU A 1 86 ? 14.046 -2.681 -5.130 1.00 97.62 86 LEU A N 1
ATOM 709 C CA . LEU A 1 86 ? 13.470 -2.306 -3.832 1.00 97.62 86 LEU A CA 1
ATOM 710 C C . LEU A 1 86 ? 14.446 -2.535 -2.670 1.00 97.62 86 LEU A C 1
ATOM 712 O O . LEU A 1 86 ? 14.417 -1.792 -1.685 1.00 97.62 86 LEU A O 1
ATOM 716 N N . ALA A 1 87 ? 15.306 -3.552 -2.761 1.00 96.19 87 ALA A N 1
ATOM 717 C CA . ALA A 1 87 ? 16.348 -3.802 -1.769 1.00 96.19 87 ALA A CA 1
ATOM 718 C C . ALA A 1 87 ? 17.456 -2.735 -1.812 1.00 96.19 87 ALA A C 1
ATOM 720 O O . ALA A 1 87 ? 17.999 -2.377 -0.769 1.00 96.19 87 ALA A O 1
ATOM 721 N N . GLN A 1 88 ? 17.763 -2.211 -3.000 1.00 96.19 88 GLN A N 1
ATOM 722 C CA . GLN A 1 88 ? 18.813 -1.212 -3.211 1.00 96.19 88 GLN A CA 1
ATOM 723 C C . GLN A 1 88 ? 18.355 0.230 -2.964 1.00 96.19 88 GLN A C 1
ATOM 725 O O . GLN A 1 88 ? 19.196 1.080 -2.666 1.00 96.19 88 GLN A O 1
ATOM 730 N N . PHE A 1 89 ? 17.052 0.516 -3.070 1.00 96.44 89 PHE A 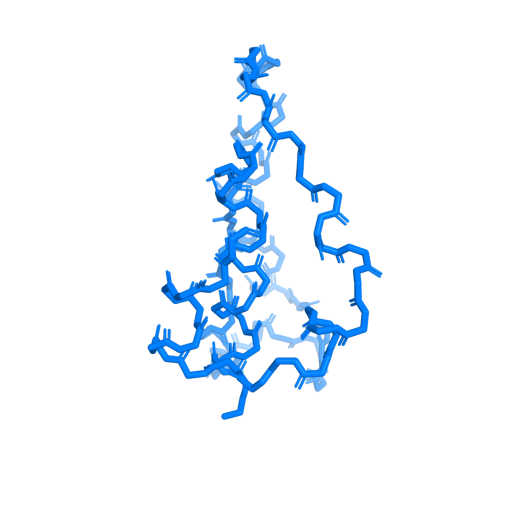N 1
ATOM 731 C CA . PHE A 1 89 ? 16.508 1.846 -2.801 1.00 96.44 89 PHE A CA 1
ATOM 732 C C . PHE A 1 89 ? 16.704 2.230 -1.327 1.00 96.44 89 PHE A C 1
ATOM 734 O O . PHE A 1 89 ? 16.280 1.495 -0.422 1.00 96.44 89 PHE A O 1
ATOM 741 N N . LYS A 1 90 ? 17.368 3.372 -1.109 1.00 86.81 90 LYS A N 1
ATOM 742 C CA . LYS A 1 90 ? 17.785 3.855 0.210 1.00 86.81 90 LYS A CA 1
ATOM 743 C C . LYS A 1 90 ? 16.854 4.899 0.769 1.00 86.81 90 LYS A C 1
ATOM 745 O O . LYS A 1 90 ? 16.584 5.914 0.094 1.00 86.81 90 LYS A O 1
#

InterPro domains:
  IPR006998 DltD [PF04914] (1-56)
  IPR006998 DltD [PTHR40039] (2-67)

pLDDT: mean 96.87, std 2.7, range [85.38, 98.75]

Secondary structure (DSSP, 8-state):
-HHHHHHHHHHHHHTTT-------TT-TTSTTTBSSSSSB-HHHHHHHHHHHHHHHHS----------GGGGSHHHHH----HHHHHH--

Mean predicted aligned error: 2.64 Å

Radius of gyration: 15.7 Å; Cα contacts (8 Å, |Δi|>4): 60; chains: 1; bounding box: 39×26×34 Å

Nearest PDB structures (foldseek):
  6pfx-assembly2_B  TM=9.470E-01  e=1.181E-06  Enterococcus faecium TX0133a04
  6pfx-assembly1_A  TM=9.470E-01  e=1.258E-06  Enterococcus faecium TX0133a04
  3bma-assembly1_A  TM=9.639E-01  e=2.076E-05  Streptococcus pneumoniae R6
  3bma-assembly1_E  TM=9.850E-01  e=5.752E-05  Streptococcus pneumoniae R6
  3bma-assembly1_D-2  TM=9.836E-01  e=8.429E-05  Streptococcus pneumoniae R6

Sequence (90 aa):
MYYQSVDKVKKQLTSQGFNHIADLSHQGNQNYFMQDTIHLGWNGWVAADQHIKPFLTQGYQPTNYHINNNYLSEDWQNLMPTTDNLAQFK

Solvent-accessible surface area (backbone atoms only — not comparable to full-atom values): 5594 Å² total; per-residue (Å²): 106,71,67,35,52,52,50,46,54,49,50,63,33,45,73,24,50,55,71,91,72,89,81,62,86,87,45,76,86,43,84,54,17,41,66,57,99,83,45,73,18,68,49,31,50,54,58,49,44,72,53,49,51,56,57,67,71,72,51,93,74,95,71,80,68,49,85,62,73,52,72,75,36,68,67,53,72,70,52,67,54,43,74,67,51,58,69,67,62,114

Foldseek 3Di:
DQVLVVVLVVLQCVVFFNPLDDDCSPVPPPPQQAPDDDHGGDVVVVSVCVSVVCVVVVDDDDTRTDDDCLCVDPCSVPQDRDPVSSVPRD